Protein AF-A0AAU9LF46-F1 (afdb_monomer_lite)

pLDDT: mean 71.76, std 16.36, range [44.78, 93.88]

Organism: NCBI:txid75947

Secondary structure (DSSP, 8-state):
--HHHHHHHHHHHHHHHHT--------------------SS------------STTSTTSS--TTTS----TTS--EE--TTTSSS---EE-

Structure (mmCIF, N/CA/C/O backbone):
data_AF-A0AAU9LF46-F1
#
_entry.id   AF-A0AAU9LF46-F1
#
loop_
_atom_site.group_PDB
_atom_site.id
_atom_site.type_symbol
_atom_site.label_atom_id
_atom_site.label_alt_id
_atom_site.label_comp_id
_atom_site.label_asym_id
_atom_site.label_entity_id
_atom_site.label_seq_id
_atom_site.pdbx_PDB_ins_code
_atom_site.Cartn_x
_atom_site.Cartn_y
_atom_site.Cartn_z
_atom_site.occupancy
_atom_site.B_iso_or_equiv
_atom_site.auth_seq_id
_atom_site.auth_comp_id
_atom_site.auth_asym_id
_atom_site.auth_atom_id
_atom_site.pdbx_PDB_model_num
ATOM 1 N N . MET A 1 1 ? -45.946 -11.191 44.876 1.00 60.72 1 MET A N 1
ATOM 2 C CA . MET A 1 1 ? -44.684 -10.408 44.875 1.00 60.72 1 MET A CA 1
ATOM 3 C C . MET A 1 1 ? -43.437 -11.215 44.472 1.00 60.72 1 MET A C 1
ATOM 5 O O . MET A 1 1 ? -42.334 -10.789 44.776 1.00 60.72 1 MET A O 1
ATOM 9 N N . LYS A 1 2 ? -43.570 -12.374 43.802 1.00 65.38 2 LYS A N 1
ATOM 10 C CA . LYS A 1 2 ? -42.412 -13.160 43.325 1.00 65.38 2 LYS A CA 1
ATOM 11 C C . LYS A 1 2 ? -42.343 -13.193 41.796 1.00 65.38 2 LYS A C 1
ATOM 13 O O . LYS A 1 2 ? -41.282 -12.985 41.235 1.00 65.38 2 LYS A O 1
ATOM 18 N N . GLN A 1 3 ? -43.482 -13.353 41.118 1.00 72.19 3 GLN A N 1
ATOM 19 C CA . GLN A 1 3 ? -43.523 -13.546 39.664 1.00 72.19 3 GLN A CA 1
ATOM 20 C C . GLN A 1 3 ? -43.334 -12.269 38.838 1.00 72.19 3 GLN A C 1
ATOM 22 O O . GLN A 1 3 ? -42.613 -12.294 37.850 1.00 72.19 3 GLN A O 1
ATOM 27 N N . THR A 1 4 ? -43.910 -11.142 39.264 1.00 77.50 4 THR A N 1
ATOM 28 C CA . THR A 1 4 ? -43.664 -9.840 38.623 1.00 77.50 4 THR A CA 1
ATOM 29 C C . THR A 1 4 ? -42.203 -9.434 38.768 1.00 77.50 4 THR A C 1
ATOM 31 O O . THR A 1 4 ? -41.579 -9.051 37.788 1.00 77.50 4 THR A O 1
ATOM 34 N N . THR A 1 5 ? -41.620 -9.627 39.955 1.00 81.31 5 THR A N 1
ATOM 35 C CA . THR A 1 5 ? -40.189 -9.415 40.204 1.00 81.31 5 THR A CA 1
ATOM 36 C C . THR A 1 5 ? -39.323 -10.305 39.311 1.00 81.31 5 THR A C 1
ATOM 38 O O . THR A 1 5 ? -38.390 -9.804 38.700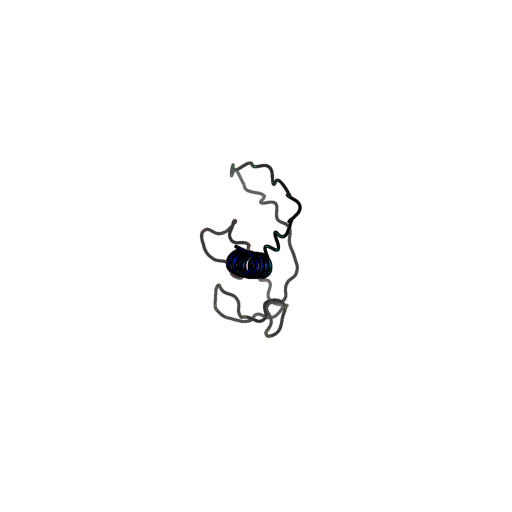 1.00 81.31 5 THR A O 1
ATOM 41 N N . ILE A 1 6 ? -39.658 -11.594 39.159 1.00 83.06 6 ILE A N 1
ATOM 42 C CA . ILE A 1 6 ? -38.958 -12.506 38.235 1.00 83.06 6 ILE A CA 1
ATOM 43 C C . ILE A 1 6 ? -39.053 -12.007 36.789 1.00 83.06 6 ILE A C 1
ATOM 45 O O . ILE A 1 6 ? -38.049 -11.997 36.085 1.00 83.06 6 ILE A O 1
ATOM 49 N N . PHE A 1 7 ? -40.224 -11.545 36.350 1.00 84.69 7 PHE A N 1
ATOM 50 C CA . PHE A 1 7 ? -40.405 -11.024 34.996 1.00 84.69 7 PHE A CA 1
ATOM 51 C C . PHE A 1 7 ? -39.553 -9.771 34.746 1.00 84.69 7 PHE A C 1
ATOM 53 O O . PHE A 1 7 ? -38.886 -9.675 33.718 1.00 84.69 7 PHE A O 1
ATOM 60 N N . PHE A 1 8 ? -39.501 -8.853 35.716 1.00 84.88 8 PHE A N 1
ATOM 61 C CA . PHE A 1 8 ? -38.628 -7.679 35.649 1.00 84.88 8 PHE A CA 1
ATOM 62 C C . PHE A 1 8 ? -37.144 -8.057 35.630 1.00 84.88 8 PHE A C 1
ATOM 64 O O . PHE A 1 8 ? -36.392 -7.479 34.849 1.00 84.88 8 PHE A O 1
ATOM 71 N N . LEU A 1 9 ? -36.725 -9.045 36.427 1.00 83.44 9 LEU A N 1
ATOM 72 C CA . LEU A 1 9 ? -35.344 -9.536 36.435 1.00 83.44 9 LEU A CA 1
ATOM 73 C C . LEU A 1 9 ? -34.950 -10.138 35.078 1.00 83.44 9 LEU A C 1
ATOM 75 O O . LEU A 1 9 ? -33.897 -9.797 34.547 1.00 83.44 9 LEU A O 1
ATOM 79 N N . VAL A 1 10 ? -35.816 -10.964 34.483 1.00 85.06 10 VAL A N 1
ATOM 80 C CA . VAL A 1 10 ? -35.575 -11.581 33.167 1.00 85.06 10 VAL A CA 1
ATOM 81 C C . VAL A 1 10 ? -35.525 -10.524 32.061 1.00 85.06 10 VAL A C 1
ATOM 83 O O . VAL A 1 10 ? -34.617 -10.548 31.229 1.00 85.06 10 VAL A O 1
ATOM 86 N N . LEU A 1 11 ? -36.449 -9.560 32.074 1.00 84.38 11 LEU A N 1
ATOM 87 C CA . LEU A 1 11 ? -36.473 -8.472 31.097 1.00 84.38 11 LEU A CA 1
ATOM 88 C C . LEU A 1 11 ? -35.198 -7.619 31.179 1.00 84.38 11 LEU A C 1
ATOM 90 O O . LEU A 1 11 ? -34.597 -7.303 30.153 1.00 84.38 11 LEU A O 1
ATOM 94 N N . PHE A 1 12 ? -34.743 -7.302 32.394 1.00 83.38 12 PHE A N 1
ATOM 95 C CA . PHE A 1 12 ? -33.521 -6.529 32.610 1.00 83.38 12 PHE A CA 1
ATOM 96 C C . PHE A 1 12 ? -32.273 -7.292 32.132 1.00 83.38 12 PHE A C 1
ATOM 98 O O . PHE A 1 12 ? -31.419 -6.711 31.465 1.00 83.38 12 PHE A O 1
ATOM 105 N N . SER A 1 13 ? -32.190 -8.607 32.372 1.00 80.81 13 SER A N 1
ATOM 106 C CA . SER A 1 13 ? -31.098 -9.449 31.856 1.00 80.81 13 SER A CA 1
ATOM 107 C C . SER A 1 13 ? -31.043 -9.493 30.321 1.00 80.81 13 SER A C 1
ATOM 109 O O . SER A 1 13 ? -29.957 -9.439 29.737 1.00 80.81 13 SER A O 1
ATOM 111 N N . ILE A 1 14 ? -32.198 -9.545 29.651 1.00 80.12 14 ILE A N 1
ATOM 112 C CA . ILE A 1 14 ? -32.285 -9.534 28.180 1.00 80.12 14 ILE A CA 1
ATOM 113 C C . ILE A 1 14 ? -31.845 -8.176 27.617 1.00 80.12 14 ILE A C 1
ATOM 115 O O . ILE A 1 14 ? -31.099 -8.131 26.635 1.00 80.12 14 ILE A O 1
ATOM 119 N N . LEU A 1 15 ? -32.246 -7.070 28.252 1.00 76.88 15 LEU A N 1
ATOM 120 C CA . LEU A 1 15 ? -31.812 -5.725 27.859 1.00 76.88 15 LEU A CA 1
ATOM 121 C C . LEU A 1 15 ? -30.291 -5.558 28.002 1.00 76.88 15 LEU A C 1
ATOM 123 O O . LEU A 1 15 ? -29.652 -5.052 27.082 1.00 76.88 15 LEU A O 1
ATOM 127 N N . ILE A 1 16 ? -29.695 -6.063 29.090 1.00 76.50 16 ILE A N 1
ATOM 128 C CA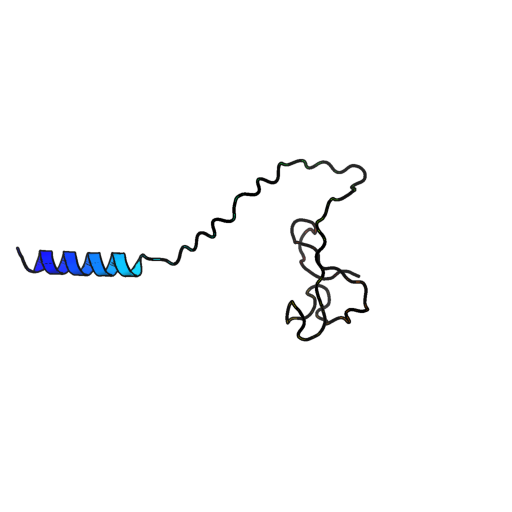 . ILE A 1 16 ? -28.235 -6.035 29.295 1.00 76.50 16 ILE A CA 1
ATOM 129 C C . ILE A 1 16 ? -27.498 -6.868 28.233 1.00 76.50 16 ILE A C 1
ATOM 131 O O . ILE A 1 16 ? -26.441 -6.458 27.758 1.00 76.50 16 ILE A O 1
ATOM 135 N N . THR A 1 17 ? -28.051 -8.015 27.822 1.00 71.00 17 THR A N 1
ATOM 136 C CA . THR A 1 17 ? -27.406 -8.907 26.837 1.00 71.00 17 THR A CA 1
ATOM 137 C C . THR A 1 17 ? -27.372 -8.287 25.434 1.00 71.00 17 THR A C 1
ATOM 139 O O . THR A 1 17 ? -26.373 -8.412 24.732 1.00 71.00 17 THR A O 1
ATOM 142 N N . ASN A 1 18 ? -28.421 -7.557 25.037 1.00 65.25 18 ASN A N 1
ATOM 143 C CA . ASN A 1 18 ? -28.457 -6.826 23.762 1.00 65.25 18 ASN A CA 1
ATOM 144 C C . ASN A 1 18 ? -27.678 -5.496 23.806 1.00 65.25 18 ASN A C 1
ATOM 146 O O . ASN A 1 18 ? -27.297 -4.974 22.762 1.00 65.25 18 ASN A O 1
ATOM 150 N N . ALA A 1 19 ? -27.418 -4.959 25.004 1.00 61.12 19 ALA A N 1
ATOM 151 C CA . ALA A 1 19 ? -26.639 -3.739 25.209 1.00 61.12 19 ALA A CA 1
ATOM 152 C C . ALA A 1 19 ? -25.118 -3.945 25.105 1.00 61.12 19 ALA A C 1
ATOM 154 O O . ALA A 1 19 ? -24.379 -2.962 25.156 1.00 61.12 19 ALA A O 1
ATOM 155 N N . GLN A 1 20 ? -24.626 -5.170 24.866 1.00 61.22 20 GLN A N 1
ATOM 156 C CA . GLN A 1 20 ? -23.277 -5.370 24.318 1.00 61.22 20 GLN A CA 1
ATOM 157 C C . GLN A 1 20 ? -23.262 -4.996 22.829 1.00 61.22 20 GLN A C 1
ATOM 159 O O . GLN A 1 20 ? -22.961 -5.797 21.941 1.00 61.22 20 GLN A O 1
ATOM 164 N N . SER A 1 21 ? -23.590 -3.724 22.586 1.00 56.12 21 SER A N 1
ATOM 165 C CA . SER A 1 21 ? -23.089 -2.936 21.478 1.00 56.12 21 SER A CA 1
ATOM 166 C C . SER A 1 21 ? -21.641 -3.339 21.273 1.00 56.12 21 SER A C 1
ATOM 168 O O . SER A 1 21 ? -20.822 -3.291 22.196 1.00 56.12 21 SER A O 1
ATOM 170 N N . ARG A 1 22 ? -21.316 -3.774 20.059 1.00 56.50 22 ARG A N 1
ATOM 171 C CA . ARG A 1 22 ? -19.932 -3.825 19.620 1.00 56.50 22 ARG A CA 1
ATOM 172 C C . ARG A 1 22 ? -19.427 -2.397 19.465 1.00 56.50 22 ARG A C 1
ATOM 174 O O . ARG A 1 22 ? -19.063 -1.982 18.371 1.00 56.50 22 ARG A O 1
ATOM 181 N N . ASP A 1 23 ? -19.282 -1.706 20.584 1.00 56.84 23 ASP A N 1
ATOM 182 C CA . ASP A 1 23 ? -18.252 -0.709 20.758 1.00 56.84 23 ASP A CA 1
ATOM 183 C C . ASP A 1 23 ? -16.927 -1.469 20.783 1.00 56.84 23 ASP A C 1
ATOM 185 O O . ASP A 1 23 ? -16.259 -1.640 21.802 1.00 56.84 23 ASP A O 1
ATOM 189 N N . LYS A 1 24 ? -16.501 -1.922 19.597 1.00 52.06 24 LYS A N 1
ATOM 190 C CA . LYS A 1 24 ? -15.078 -1.900 19.298 1.00 52.06 24 LYS A CA 1
ATOM 191 C C . LYS A 1 24 ? -14.712 -0.421 19.285 1.00 52.06 24 LYS A C 1
ATOM 193 O O . LYS A 1 24 ? -14.560 0.187 18.230 1.00 52.06 24 LYS A O 1
ATOM 198 N N . ILE A 1 25 ? -14.540 0.145 20.477 1.00 52.78 25 ILE A N 1
ATOM 199 C CA . ILE A 1 25 ? -13.565 1.198 20.677 1.00 52.78 25 ILE A CA 1
ATOM 200 C C . ILE A 1 25 ? -12.266 0.527 20.252 1.00 52.78 25 ILE A C 1
ATOM 202 O O . ILE A 1 25 ? -11.627 -0.201 21.010 1.00 52.78 25 ILE A O 1
ATOM 206 N N . VAL A 1 26 ? -11.935 0.686 18.971 1.00 47.53 26 VAL A N 1
ATOM 207 C CA . VAL A 1 26 ? -10.568 0.587 18.507 1.00 47.53 26 VAL A CA 1
ATOM 208 C C . VAL A 1 26 ? -9.846 1.575 19.403 1.00 47.53 26 VAL A C 1
ATOM 210 O O . VAL A 1 26 ? -9.929 2.786 19.210 1.00 47.53 26 VAL A O 1
ATOM 213 N N . THR A 1 27 ? -9.192 1.063 20.441 1.00 46.25 27 THR A N 1
ATOM 214 C CA . THR A 1 27 ? -8.144 1.777 21.149 1.00 46.25 27 THR A CA 1
ATOM 215 C C . THR A 1 27 ? -7.005 1.916 20.150 1.00 46.25 27 THR A C 1
ATOM 217 O O . THR A 1 27 ? -5.982 1.240 20.215 1.00 46.25 27 THR A O 1
ATOM 220 N N . SER A 1 28 ? -7.215 2.782 19.155 1.00 47.81 28 SER A N 1
ATOM 221 C CA . SER A 1 28 ? -6.148 3.332 18.352 1.00 47.81 28 SER A CA 1
ATOM 222 C C . SER A 1 28 ? -5.285 4.051 19.365 1.00 47.81 28 SER A C 1
ATOM 224 O O . SER A 1 28 ? -5.678 5.079 19.922 1.00 47.81 28 SER A O 1
ATOM 226 N N . LYS A 1 29 ? -4.167 3.406 19.708 1.00 51.03 29 LYS A N 1
ATOM 227 C CA . LYS A 1 29 ? -3.093 3.986 20.497 1.00 51.03 29 LYS A CA 1
ATOM 228 C C . LYS A 1 29 ? -2.887 5.393 19.961 1.00 51.03 29 LYS A C 1
ATOM 230 O O . LYS A 1 29 ? -2.527 5.603 18.807 1.00 51.03 29 LYS A O 1
ATOM 235 N N . GLN A 1 30 ? -3.219 6.341 20.815 1.00 52.91 30 GLN A N 1
ATOM 236 C CA . GLN A 1 30 ? -3.193 7.759 20.556 1.00 52.91 30 GLN A CA 1
ATOM 237 C C . GLN A 1 30 ? -1.795 8.150 20.068 1.00 52.91 30 GLN A C 1
ATOM 239 O O . GLN A 1 30 ? -0.866 8.250 20.864 1.00 52.91 30 GLN A O 1
ATOM 244 N N . HIS A 1 31 ? -1.626 8.395 18.768 1.00 45.22 31 HIS A N 1
ATOM 245 C CA . HIS A 1 31 ? -0.510 9.212 18.312 1.00 45.22 31 HIS A CA 1
ATOM 246 C C . HIS A 1 31 ? -0.996 10.656 18.362 1.00 45.22 31 HIS A C 1
ATOM 248 O O . HIS A 1 31 ? -1.623 11.159 17.430 1.00 45.22 31 HIS A O 1
ATOM 254 N N . VAL A 1 32 ? -0.758 11.314 19.500 1.00 49.94 32 VAL A N 1
ATOM 255 C CA . VAL A 1 32 ? -0.885 12.769 19.616 1.00 49.94 32 VAL A CA 1
ATOM 256 C C . VAL A 1 32 ? 0.056 13.374 18.577 1.00 49.94 32 VAL A C 1
ATOM 258 O O . VAL A 1 32 ? 1.257 13.510 18.809 1.00 49.94 32 VAL A O 1
ATOM 261 N N . LYS A 1 33 ? -0.464 13.717 17.395 1.00 52.69 33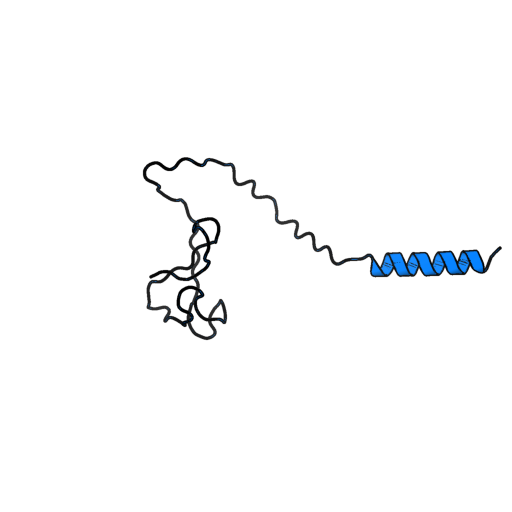 LYS A N 1
ATOM 262 C CA . LYS A 1 33 ? 0.307 14.476 16.416 1.00 52.69 33 LYS A CA 1
ATOM 263 C C . LYS A 1 33 ? 0.291 15.932 16.863 1.00 52.69 33 LYS A C 1
ATOM 265 O O . LYS A 1 33 ? -0.668 16.665 16.631 1.00 52.69 33 LYS A O 1
ATOM 270 N N . LYS A 1 34 ? 1.346 16.312 17.586 1.00 46.03 34 LYS A N 1
ATOM 271 C CA . LYS A 1 34 ? 1.596 17.682 18.041 1.00 46.03 34 LYS A CA 1
ATOM 272 C C . LYS A 1 34 ? 1.537 18.637 16.836 1.00 46.03 34 LYS A C 1
ATOM 274 O O . LYS A 1 34 ? 2.164 18.385 15.809 1.00 46.03 34 LYS A O 1
ATOM 279 N N . ARG A 1 35 ? 0.733 19.697 16.976 1.00 64.25 35 ARG A N 1
ATOM 280 C CA . ARG A 1 35 ? 0.503 20.778 16.000 1.00 64.25 35 ARG A CA 1
ATOM 281 C C . ARG A 1 35 ? 1.803 21.493 15.611 1.00 64.25 35 ARG A C 1
ATOM 283 O O . ARG A 1 35 ? 2.600 21.792 16.490 1.00 64.25 35 ARG A O 1
ATOM 290 N N . SER A 1 36 ? 1.896 21.937 14.360 1.00 48.59 36 SER A N 1
ATOM 291 C CA . SER A 1 36 ? 2.044 23.369 14.063 1.00 48.59 36 SER A CA 1
ATOM 292 C C . SER A 1 36 ? 1.673 23.631 12.603 1.00 48.59 36 SER A C 1
ATOM 294 O O . SER A 1 36 ? 2.246 23.043 11.690 1.00 48.59 36 SER A O 1
ATOM 296 N N . LEU A 1 37 ? 0.657 24.468 12.409 1.00 69.81 37 LEU A N 1
ATOM 297 C CA . LEU A 1 37 ? 0.333 25.105 11.140 1.00 69.81 37 LEU A CA 1
ATOM 298 C C . LEU A 1 37 ? 1.270 26.302 11.028 1.00 69.81 37 LEU A C 1
ATOM 300 O O . LEU A 1 37 ? 1.203 27.148 11.909 1.00 69.81 37 LEU A O 1
ATOM 304 N N . LEU A 1 38 ? 2.115 26.371 10.001 1.00 52.41 38 LEU A N 1
ATOM 305 C CA . LEU A 1 38 ? 2.573 27.628 9.402 1.00 52.41 38 LEU A CA 1
ATOM 306 C C . LEU A 1 38 ? 3.356 27.295 8.139 1.00 52.41 38 LEU A C 1
ATOM 308 O O . LEU A 1 38 ? 4.419 26.681 8.167 1.00 52.41 38 LEU A O 1
ATOM 312 N N . VAL A 1 39 ? 2.732 27.661 7.029 1.00 55.72 39 VAL A N 1
ATOM 313 C CA . VAL A 1 39 ? 3.251 27.480 5.691 1.00 55.72 39 VAL A CA 1
ATOM 314 C C . VAL A 1 39 ? 4.253 28.581 5.394 1.00 55.72 39 VAL A C 1
ATOM 316 O O . VAL A 1 39 ? 3.884 29.750 5.372 1.00 55.72 39 VAL A O 1
ATOM 319 N N . SER A 1 40 ? 5.502 28.210 5.148 1.00 56.88 40 SER A N 1
ATOM 320 C CA . SER A 1 40 ? 6.490 29.091 4.532 1.00 56.88 40 SER A CA 1
ATOM 321 C C . SER A 1 40 ? 7.480 28.202 3.782 1.00 56.88 40 SER A C 1
ATOM 323 O O . SER A 1 40 ? 8.347 27.582 4.389 1.00 56.88 40 SER A O 1
ATOM 325 N N . GLY A 1 41 ? 7.248 28.030 2.473 1.00 57.88 41 GLY A N 1
ATOM 326 C CA . GLY A 1 41 ? 8.003 27.114 1.603 1.00 57.88 41 GLY A CA 1
ATOM 327 C C . GLY A 1 41 ? 7.869 25.640 2.014 1.00 57.88 41 GLY A C 1
ATOM 328 O O . GLY A 1 41 ? 8.797 25.051 2.554 1.00 57.88 41 GLY A O 1
ATOM 329 N N . ASN A 1 42 ? 6.692 25.035 1.833 1.00 53.75 42 ASN A N 1
ATOM 330 C CA . ASN A 1 42 ? 6.323 23.834 2.596 1.00 53.75 42 ASN A CA 1
ATOM 331 C C . ASN A 1 42 ? 6.980 22.547 2.109 1.00 53.75 42 ASN A C 1
ATOM 333 O O . ASN A 1 42 ? 6.391 21.779 1.342 1.00 53.75 42 ASN A O 1
ATOM 337 N N . ILE A 1 43 ? 8.141 22.231 2.671 1.00 62.00 43 ILE A N 1
ATOM 338 C CA . ILE A 1 43 ? 8.592 20.845 2.768 1.00 62.00 43 ILE A CA 1
ATOM 339 C C . ILE A 1 43 ? 7.559 20.111 3.624 1.00 62.00 43 ILE A C 1
ATOM 341 O O . ILE A 1 43 ? 7.511 20.236 4.848 1.00 62.00 43 ILE A O 1
ATOM 345 N N . THR A 1 44 ? 6.660 19.39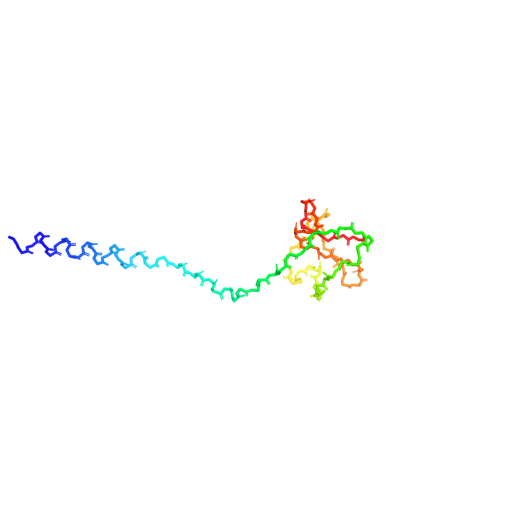2 2.959 1.00 68.62 44 THR A N 1
ATOM 346 C CA . THR A 1 44 ? 5.533 18.763 3.635 1.00 68.62 44 THR A CA 1
ATOM 347 C C . THR A 1 44 ? 5.916 17.341 3.985 1.00 68.62 44 THR A C 1
ATOM 349 O O . THR A 1 44 ? 5.909 16.453 3.137 1.00 68.62 44 THR A O 1
ATOM 352 N N . GLN A 1 45 ? 6.232 17.110 5.254 1.00 75.06 45 GLN A N 1
ATOM 353 C CA . GLN A 1 45 ? 6.612 15.780 5.702 1.00 75.06 45 GLN A CA 1
ATOM 354 C C . GLN A 1 45 ? 5.419 14.820 5.553 1.00 75.06 45 GLN A C 1
ATOM 356 O O . GLN A 1 45 ? 4.303 15.058 6.044 1.00 75.06 45 GLN A O 1
ATOM 361 N N . ALA A 1 46 ? 5.635 13.744 4.808 1.00 75.50 46 ALA A N 1
ATOM 362 C CA . ALA A 1 46 ? 4.634 12.735 4.514 1.00 75.50 46 ALA A CA 1
ATOM 363 C C . ALA A 1 46 ? 5.229 11.351 4.736 1.00 75.50 46 ALA A C 1
ATOM 365 O O . ALA A 1 46 ? 6.427 11.144 4.561 1.00 75.50 46 ALA A O 1
ATOM 366 N N . GLN A 1 47 ? 4.372 10.415 5.126 1.00 82.19 47 GLN A N 1
ATOM 367 C CA . GLN A 1 47 ? 4.711 9.008 5.068 1.00 82.19 47 GLN A CA 1
ATOM 368 C C . GLN A 1 47 ? 4.149 8.477 3.754 1.00 82.19 47 GLN A C 1
ATOM 370 O O . GLN A 1 47 ? 2.956 8.647 3.495 1.00 82.19 47 GLN A O 1
ATOM 375 N N . MET A 1 48 ? 5.017 7.910 2.921 1.00 84.62 48 MET A N 1
ATOM 376 C CA . MET A 1 48 ? 4.628 7.322 1.646 1.00 84.62 48 MET A CA 1
ATOM 377 C C . MET A 1 48 ? 4.447 5.819 1.822 1.00 84.62 48 MET A C 1
ATOM 379 O O . MET A 1 48 ? 5.266 5.154 2.457 1.00 84.62 48 MET A O 1
ATOM 383 N N . THR A 1 49 ? 3.372 5.300 1.250 1.00 85.00 49 THR A N 1
ATOM 384 C CA . THR A 1 49 ? 3.081 3.871 1.165 1.00 85.00 49 THR A CA 1
ATOM 385 C C . THR A 1 49 ? 2.900 3.499 -0.297 1.00 85.00 49 THR A C 1
ATOM 387 O O . THR A 1 49 ? 2.471 4.329 -1.096 1.00 85.00 49 THR A O 1
ATOM 390 N N . ILE A 1 50 ? 3.242 2.262 -0.644 1.00 89.25 50 ILE A N 1
ATOM 391 C CA . ILE A 1 50 ? 3.067 1.738 -2.000 1.00 89.25 50 ILE A CA 1
ATOM 392 C C . ILE A 1 50 ? 1.652 1.174 -2.115 1.00 89.25 50 ILE A C 1
ATOM 394 O O . ILE A 1 50 ? 1.175 0.511 -1.194 1.00 89.25 50 ILE A O 1
ATOM 398 N N . SER A 1 51 ? 0.975 1.467 -3.222 1.00 85.00 51 SER A N 1
ATOM 399 C CA . SER A 1 51 ? -0.374 0.976 -3.502 1.00 85.00 51 SER A CA 1
ATOM 400 C C . SER A 1 51 ? -0.530 0.700 -4.991 1.00 85.00 51 SER A C 1
ATOM 402 O O . SER A 1 51 ? 0.011 1.441 -5.813 1.00 85.00 51 SER A O 1
ATOM 404 N N . SER A 1 52 ? -1.269 -0.352 -5.329 1.00 89.75 52 SER A N 1
ATOM 405 C CA . SER A 1 52 ? -1.620 -0.694 -6.703 1.00 89.75 52 SER A CA 1
ATOM 406 C C . SER A 1 52 ? -2.996 -0.149 -7.082 1.00 89.75 52 SER A C 1
ATOM 408 O O . SER A 1 52 ? -3.985 -0.393 -6.388 1.00 89.75 52 SER A O 1
ATOM 410 N N . PHE A 1 53 ? -3.052 0.551 -8.218 1.00 92.25 53 PHE A N 1
ATOM 411 C CA . PHE A 1 53 ? -4.268 1.162 -8.776 1.00 92.25 53 PHE A CA 1
ATOM 412 C C . PHE A 1 53 ? -4.834 0.388 -9.974 1.00 92.25 53 PHE A C 1
ATOM 414 O O . PHE A 1 53 ? -5.735 0.863 -10.674 1.00 92.25 53 PHE A O 1
ATOM 421 N N . GLU A 1 54 ? -4.320 -0.817 -10.211 1.00 93.88 54 GLU A N 1
ATOM 422 C CA . GLU A 1 54 ? -4.806 -1.699 -11.260 1.00 93.88 54 GLU A CA 1
ATOM 423 C C . GLU A 1 54 ? -6.144 -2.333 -10.877 1.00 93.88 54 GLU A C 1
ATOM 425 O O . GLU A 1 54 ? -6.565 -2.376 -9.715 1.00 93.88 54 GLU A O 1
ATOM 430 N N . LYS A 1 55 ? -6.846 -2.862 -11.879 1.00 91.69 55 LYS A N 1
ATOM 431 C CA . LYS A 1 55 ? -8.113 -3.544 -11.642 1.00 91.69 55 LYS A CA 1
ATOM 432 C C . LYS A 1 55 ? -7.882 -4.816 -10.825 1.00 91.69 55 LYS A C 1
ATOM 434 O O . LYS A 1 55 ? -7.183 -5.718 -11.269 1.00 91.69 55 LYS A O 1
ATOM 439 N N . GLY A 1 56 ? -8.523 -4.896 -9.659 1.00 88.56 56 GLY A N 1
ATOM 440 C CA . GLY A 1 56 ? -8.319 -5.992 -8.706 1.00 88.56 56 GLY A CA 1
ATOM 441 C C . GLY A 1 56 ? -7.102 -5.815 -7.789 1.00 88.56 56 GLY A C 1
ATOM 442 O O . GLY A 1 56 ? -6.799 -6.737 -7.039 1.00 88.56 56 GLY A O 1
ATOM 443 N N . GLY A 1 57 ? -6.435 -4.655 -7.837 1.00 86.31 57 GLY A N 1
ATOM 444 C CA . GLY A 1 57 ? -5.399 -4.254 -6.884 1.00 86.31 57 GLY A CA 1
ATOM 445 C C . GLY A 1 57 ? -5.964 -3.832 -5.522 1.00 86.31 57 GLY A C 1
ATOM 446 O O . GLY A 1 57 ? -7.124 -4.097 -5.198 1.00 86.31 57 GLY A O 1
ATOM 447 N N . ASP A 1 58 ? -5.148 -3.137 -4.728 1.00 85.50 58 ASP A N 1
ATOM 448 C CA . ASP A 1 58 ? -5.358 -2.946 -3.283 1.00 85.50 58 ASP A CA 1
ATOM 449 C C . ASP A 1 58 ? -6.693 -2.289 -2.909 1.00 85.50 58 ASP A C 1
ATOM 451 O O . ASP A 1 58 ? -7.332 -2.668 -1.927 1.00 85.50 58 ASP A O 1
ATOM 455 N N . SER A 1 59 ? -7.130 -1.293 -3.682 1.00 78.56 59 SER A N 1
ATOM 456 C CA . SER A 1 59 ? -8.374 -0.559 -3.420 1.00 78.56 59 SER A CA 1
ATOM 457 C C . SER A 1 59 ? -9.615 -1.235 -4.015 1.00 78.56 59 SER A C 1
ATOM 459 O O . SER A 1 59 ? -10.741 -0.864 -3.676 1.00 78.56 59 SER A O 1
ATOM 461 N N . GLY A 1 60 ? -9.442 -2.193 -4.934 1.00 83.25 60 GLY A N 1
ATOM 462 C CA . GLY A 1 60 ? -10.515 -2.904 -5.640 1.00 83.25 60 GLY A CA 1
ATOM 463 C C . GLY A 1 60 ? -11.418 -2.039 -6.538 1.00 83.25 60 GLY A C 1
ATOM 464 O O . GLY A 1 60 ? -12.252 -2.577 -7.271 1.00 83.25 60 GLY A O 1
ATOM 465 N N . ARG A 1 61 ? -11.271 -0.709 -6.532 1.00 88.50 61 ARG A N 1
ATOM 466 C CA . ARG A 1 61 ? -12.133 0.262 -7.228 1.00 88.50 61 ARG A CA 1
ATOM 467 C C . ARG A 1 61 ? -11.304 1.292 -8.011 1.00 88.50 61 ARG A C 1
ATOM 469 O O . ARG A 1 61 ? -10.141 1.493 -7.664 1.00 88.50 61 ARG A O 1
ATOM 476 N N . PRO A 1 62 ? -11.882 1.919 -9.054 1.00 90.69 62 PRO A N 1
ATOM 477 C CA . PRO A 1 62 ? -11.188 2.938 -9.837 1.00 90.69 62 PRO A CA 1
ATOM 478 C C . PRO A 1 62 ? -10.825 4.167 -8.992 1.00 90.69 62 PRO A C 1
ATOM 480 O O . PRO A 1 62 ? -11.479 4.432 -7.984 1.00 90.69 62 PRO A O 1
ATOM 483 N N . SER A 1 63 ? -9.825 4.929 -9.431 1.00 90.31 63 SER A N 1
ATOM 484 C CA . SER A 1 63 ? -9.394 6.183 -8.816 1.00 90.31 63 SER A CA 1
ATOM 485 C C . SER A 1 63 ? -10.530 7.198 -8.749 1.00 90.31 63 SER A C 1
ATOM 487 O O . SER A 1 63 ? -11.186 7.479 -9.745 1.00 90.31 63 SER A O 1
ATOM 489 N N . ASP A 1 64 ? -10.724 7.814 -7.589 1.00 85.94 64 ASP A N 1
ATOM 490 C CA . ASP A 1 64 ? -11.831 8.753 -7.363 1.00 85.94 64 ASP A CA 1
ATOM 491 C C . ASP A 1 64 ? -11.725 10.055 -8.187 1.00 85.94 64 ASP A C 1
ATOM 493 O O . ASP A 1 64 ? -12.743 10.685 -8.463 1.00 85.94 64 ASP A O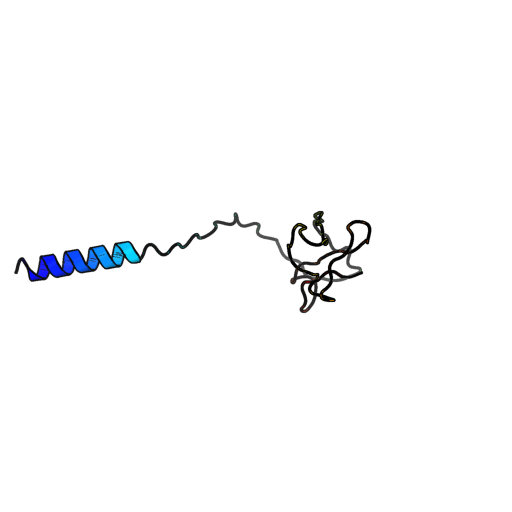 1
ATOM 497 N N . CYS A 1 65 ? -10.519 10.469 -8.599 1.00 85.50 65 CYS A N 1
ATOM 498 C CA . CYS A 1 65 ? -10.329 11.717 -9.349 1.00 85.50 65 CYS A CA 1
ATOM 499 C C . CYS A 1 65 ? -10.841 11.648 -10.795 1.00 85.50 65 CYS A C 1
ATOM 501 O O . CYS A 1 65 ? -11.362 12.643 -11.295 1.00 85.50 65 CYS A O 1
ATOM 503 N N . ASP A 1 66 ? -10.684 10.510 -11.475 1.00 90.19 66 ASP A N 1
ATOM 504 C CA . ASP A 1 66 ? -11.032 10.359 -12.896 1.00 90.19 66 ASP A CA 1
ATOM 505 C C . ASP A 1 66 ? -11.884 9.114 -13.206 1.00 90.19 66 ASP A C 1
ATOM 507 O O . ASP A 1 66 ? -12.293 8.900 -14.351 1.00 90.19 66 ASP A O 1
ATOM 511 N N . GLY A 1 67 ? -12.182 8.309 -12.186 1.00 90.88 67 GLY A N 1
ATOM 512 C CA . GLY A 1 67 ? -13.008 7.113 -12.270 1.00 90.88 67 GLY A CA 1
ATOM 513 C C . GLY A 1 67 ? -12.348 5.937 -12.989 1.00 90.88 67 GLY A C 1
ATOM 514 O O . GLY A 1 67 ? -13.076 5.052 -13.452 1.00 90.88 67 GLY A O 1
ATOM 515 N N . LYS A 1 68 ? -11.013 5.895 -13.122 1.00 93.00 68 LYS A N 1
ATOM 516 C CA . LYS A 1 68 ? -10.310 4.869 -13.917 1.00 93.00 68 LYS A CA 1
ATOM 517 C C . LYS A 1 68 ? -9.328 4.026 -13.108 1.00 93.00 68 LYS A C 1
ATOM 519 O O . LYS A 1 68 ? -8.911 4.380 -12.013 1.00 93.00 68 LYS A O 1
ATOM 524 N N . TYR A 1 69 ? -8.996 2.857 -13.655 1.00 93.38 69 TYR A N 1
ATOM 525 C CA . TYR A 1 69 ? -7.884 2.042 -13.168 1.00 93.38 69 TYR A CA 1
ATOM 526 C C . TYR A 1 69 ? -6.615 2.421 -13.921 1.00 93.38 69 TYR A C 1
ATOM 528 O O . TYR A 1 69 ? -6.674 2.708 -15.120 1.00 93.38 69 TYR A O 1
ATOM 536 N N . HIS A 1 70 ? -5.482 2.357 -13.232 1.00 91.94 70 HIS A N 1
ATOM 537 C CA . HIS A 1 70 ? -4.189 2.755 -13.775 1.00 91.94 70 HIS A CA 1
ATOM 538 C C . HIS A 1 70 ? -3.170 1.642 -13.606 1.00 91.94 70 HIS A C 1
ATOM 540 O O . HIS A 1 70 ? -3.170 0.944 -12.596 1.00 91.94 70 HIS A O 1
ATOM 546 N N . SER A 1 71 ? -2.305 1.491 -14.609 1.00 93.19 71 SER A N 1
ATOM 547 C CA . SER A 1 71 ? -1.177 0.560 -14.552 1.00 93.19 71 SER A CA 1
ATOM 548 C C . SER A 1 71 ? -0.223 0.956 -13.431 1.00 93.19 71 SER A C 1
ATOM 550 O O . SER A 1 71 ? 0.040 2.143 -13.238 1.00 93.19 71 SER A O 1
ATOM 552 N N . ASN A 1 72 ? 0.391 -0.023 -12.771 1.00 90.94 72 ASN A N 1
ATOM 553 C CA . ASN A 1 72 ? 1.425 0.239 -11.764 1.00 90.94 72 ASN A CA 1
ATOM 554 C C . ASN A 1 72 ? 2.694 0.873 -12.359 1.00 90.94 72 ASN A C 1
ATOM 556 O O . ASN A 1 72 ? 3.534 1.394 -11.629 1.00 90.94 72 ASN A O 1
ATOM 560 N N . SER A 1 73 ? 2.847 0.830 -13.684 1.00 92.44 73 SER A N 1
ATOM 561 C CA . SER A 1 73 ? 3.908 1.555 -14.385 1.00 92.44 73 SER A CA 1
ATOM 562 C C . SER A 1 73 ? 3.620 3.054 -14.535 1.00 92.44 73 SER A C 1
ATOM 564 O O . SER A 1 73 ? 4.522 3.805 -14.900 1.00 92.44 73 SER A O 1
ATOM 566 N N . GLU A 1 74 ? 2.377 3.498 -14.324 1.00 89.56 74 GLU A N 1
ATOM 567 C CA . GLU A 1 74 ? 2.021 4.916 -14.330 1.00 89.56 74 GLU A CA 1
ATOM 568 C C . GLU A 1 74 ? 2.336 5.532 -12.959 1.00 89.56 74 GLU A C 1
ATOM 570 O O . GLU A 1 74 ? 1.934 5.018 -11.917 1.00 89.56 74 GLU A O 1
ATOM 575 N N . LEU A 1 75 ? 3.075 6.642 -12.951 1.00 90.69 75 LEU A N 1
ATOM 576 C CA . LEU A 1 75 ? 3.497 7.306 -11.718 1.00 90.69 75 LEU A CA 1
ATOM 577 C C . LEU A 1 75 ? 2.375 8.201 -11.187 1.00 90.69 75 LEU A C 1
ATOM 579 O O . LEU A 1 75 ? 2.353 9.396 -11.461 1.00 90.69 75 LEU A O 1
ATOM 583 N N . ILE A 1 76 ? 1.451 7.614 -10.432 1.00 89.56 76 ILE A N 1
ATOM 584 C CA . ILE A 1 76 ? 0.351 8.332 -9.776 1.00 89.56 76 ILE A CA 1
ATOM 585 C C . ILE A 1 76 ? 0.340 8.078 -8.270 1.00 89.56 76 ILE A C 1
ATOM 587 O O . ILE A 1 76 ? 0.832 7.054 -7.789 1.00 89.56 76 ILE A O 1
ATOM 591 N N . VAL A 1 77 ? -0.240 9.011 -7.512 1.00 87.56 77 VAL A N 1
ATOM 592 C CA . VAL A 1 77 ? -0.312 8.920 -6.046 1.00 87.56 77 VAL A CA 1
ATOM 593 C C . VAL A 1 77 ? -1.689 9.297 -5.522 1.00 87.56 77 VAL A C 1
ATOM 595 O O . VAL A 1 77 ? -2.302 10.246 -6.002 1.00 87.56 77 VAL A O 1
ATOM 598 N N . ALA A 1 78 ? -2.146 8.603 -4.478 1.00 86.25 78 ALA A N 1
ATOM 599 C CA . ALA A 1 78 ? -3.335 8.982 -3.722 1.00 86.25 78 ALA A CA 1
ATOM 600 C C . ALA A 1 78 ? -2.948 9.756 -2.455 1.00 86.25 78 ALA A C 1
ATOM 602 O O . ALA A 1 78 ? -2.033 9.375 -1.721 1.00 86.25 78 ALA A O 1
ATOM 603 N N . LEU A 1 79 ? -3.666 10.845 -2.180 1.00 85.12 79 LEU A N 1
ATOM 604 C CA . LEU A 1 79 ? -3.419 11.710 -1.027 1.00 85.12 79 LEU A CA 1
ATOM 605 C C . LEU A 1 79 ? -4.545 11.595 0.005 1.00 85.12 79 LEU A C 1
ATOM 607 O O . LEU A 1 79 ? -5.715 11.424 -0.326 1.00 85.12 79 LEU A O 1
ATOM 611 N N . SER A 1 80 ? -4.191 11.717 1.286 1.00 75.88 80 SER A N 1
ATOM 612 C CA . SER A 1 80 ? -5.175 11.721 2.373 1.00 75.88 80 SER A CA 1
ATOM 613 C C . SER A 1 80 ? -5.879 13.078 2.499 1.00 75.88 80 SER A C 1
ATOM 615 O O . SER A 1 80 ? -5.269 14.140 2.352 1.00 75.88 80 SER A O 1
ATOM 617 N N . SER A 1 81 ? -7.167 13.040 2.842 1.00 64.38 81 SER A N 1
ATOM 618 C CA . SER A 1 81 ? -8.126 14.160 2.837 1.00 64.38 81 SER A CA 1
ATOM 619 C C . SER A 1 81 ? -7.778 15.367 3.720 1.00 64.38 81 SER A C 1
ATOM 621 O O . SER A 1 81 ? -8.361 16.428 3.557 1.00 64.38 81 SER A O 1
ATOM 623 N N . SER A 1 82 ? -6.809 15.257 4.633 1.00 55.72 82 SER A N 1
ATOM 624 C CA . SER A 1 82 ? -6.331 16.400 5.436 1.00 55.72 82 SER A CA 1
ATOM 625 C C . SER A 1 82 ? -5.372 17.335 4.686 1.00 55.72 82 SER A C 1
ATOM 627 O O . SER A 1 82 ? -5.018 18.393 5.205 1.00 55.72 82 SER A O 1
ATOM 629 N N . ARG A 1 83 ? -4.921 16.939 3.488 1.00 56.38 83 ARG A N 1
ATOM 630 C CA . ARG A 1 83 ? -3.925 17.664 2.686 1.00 56.38 83 ARG A CA 1
ATOM 631 C C . ARG A 1 83 ? -4.510 18.296 1.419 1.00 56.38 83 ARG A C 1
ATOM 633 O O . ARG A 1 83 ? -3.936 19.253 0.915 1.00 56.38 83 ARG A O 1
ATOM 640 N N . LEU A 1 84 ? -5.652 17.796 0.946 1.00 50.59 84 LEU A N 1
ATOM 641 C CA . LEU A 1 84 ? -6.447 18.393 -0.125 1.00 50.59 84 LEU A CA 1
ATOM 642 C C . LEU A 1 84 ? -7.715 18.972 0.492 1.00 50.59 84 LEU A C 1
ATOM 644 O O . LEU A 1 84 ? -8.455 18.246 1.151 1.00 50.59 84 LEU A O 1
ATOM 648 N N . GLY A 1 85 ? -8.003 20.252 0.258 1.00 44.78 85 GLY A N 1
ATOM 649 C CA . GLY A 1 85 ? -9.375 20.731 0.412 1.00 44.78 85 GLY A CA 1
ATOM 650 C C . GLY A 1 85 ? -10.269 19.885 -0.497 1.00 44.78 85 GLY A C 1
ATOM 651 O O . GLY A 1 85 ? -10.162 20.004 -1.707 1.00 44.78 85 GLY A O 1
ATOM 652 N N . SER A 1 86 ? -11.055 18.983 0.098 1.00 47.00 86 SER A N 1
ATOM 653 C CA . SER A 1 86 ? -11.999 18.051 -0.536 1.00 47.00 86 SER A CA 1
ATOM 654 C C . SER A 1 86 ? -11.554 17.426 -1.866 1.00 47.00 86 SER A C 1
ATOM 656 O O . SER A 1 86 ? -11.845 17.959 -2.928 1.00 47.00 86 SER A O 1
ATOM 658 N N . THR A 1 87 ? -10.910 16.256 -1.807 1.00 45.31 87 THR A N 1
ATOM 659 C CA . THR A 1 87 ? -11.160 15.051 -2.643 1.00 45.31 87 THR A CA 1
ATOM 660 C C . THR A 1 87 ? -10.048 14.035 -2.371 1.00 45.31 87 THR A C 1
ATOM 662 O O . THR A 1 87 ? -8.865 14.334 -2.506 1.00 45.31 87 THR A O 1
ATOM 665 N N . SER A 1 88 ? -10.410 12.838 -1.910 1.00 51.19 88 SER A N 1
ATOM 666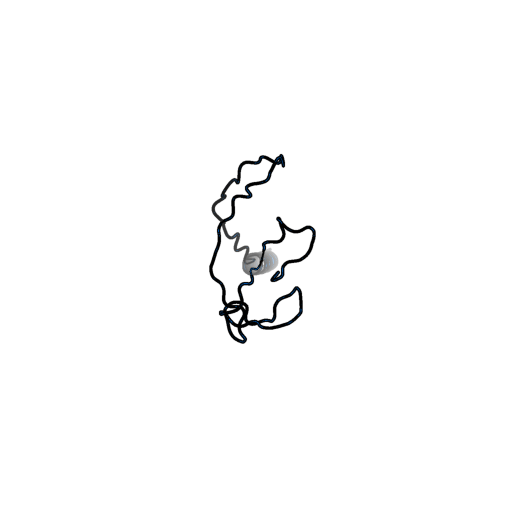 C CA . SER A 1 88 ? -9.511 11.684 -1.941 1.00 51.19 88 SER A CA 1
ATOM 667 C C . SER A 1 88 ? -9.489 11.186 -3.373 1.00 51.19 88 SER A C 1
ATOM 669 O O . SER A 1 88 ? -10.543 10.854 -3.888 1.00 51.19 88 SER A O 1
ATOM 671 N N . GLY A 1 89 ? -8.335 11.153 -4.022 1.00 54.56 89 GLY A N 1
ATOM 672 C CA . GLY A 1 89 ? -8.200 10.544 -5.337 1.00 54.56 89 GLY A CA 1
ATOM 673 C C . GLY A 1 89 ? -6.771 10.639 -5.852 1.00 54.56 89 GLY A C 1
ATOM 674 O O . GLY A 1 89 ? -5.934 11.327 -5.259 1.00 54.56 89 GLY A O 1
ATOM 675 N N . ALA A 1 90 ? -6.480 9.842 -6.881 1.00 53.91 90 ALA A N 1
ATOM 676 C CA . ALA A 1 90 ? -5.150 9.750 -7.451 1.00 53.91 90 ALA A CA 1
ATOM 677 C C . ALA A 1 90 ? -4.905 10.912 -8.420 1.00 53.91 90 ALA A C 1
ATOM 679 O O . ALA A 1 90 ? -5.641 11.076 -9.392 1.00 53.91 90 ALA A O 1
ATOM 680 N N . SER A 1 91 ? -3.870 11.701 -8.138 1.00 54.22 91 SER A N 1
ATOM 681 C CA . SER A 1 91 ? -3.437 12.808 -8.991 1.00 54.22 91 SER A CA 1
ATOM 682 C C . SER A 1 91 ? -2.191 12.407 -9.773 1.00 54.22 91 SER A C 1
ATOM 684 O O . SER A 1 91 ? -1.326 11.696 -9.250 1.00 54.22 91 SER A O 1
ATOM 686 N N . LYS A 1 92 ? -2.139 12.860 -11.026 1.00 53.09 92 LYS A N 1
ATOM 687 C CA . LYS A 1 92 ? -1.041 12.645 -11.969 1.00 53.09 92 LYS A CA 1
ATOM 688 C C . LYS A 1 92 ? 0.042 13.708 -11.829 1.00 53.09 92 LYS A C 1
ATOM 690 O O . LYS A 1 92 ? -0.326 14.874 -11.561 1.00 53.09 92 LYS A O 1
#

Radius of gyration: 24.81 Å; chains: 1; bounding box: 53×43×59 Å

InterPro domains:
  IPR039271 Kiwellin-like [PF24300] (39-90)
  IPR039271 Kiwellin-like [PTHR33191] (34-82)

Foldseek 3Di:
DPVVVVVVVVVVVVVVVVVPPPPPPVPPPDPPPDDDDDDDPDPDDDDDDDWAQACVTDVNFHWFVPRHGDGSVDDWDWDDCVVDVDDTGIDD

Sequence (92 aa):
MKQTTIFFLVLFSILITNAQSRDKIVTSKQHVKKRSLLVSGNITQAQMTISSFEKGGDSGRPSDCDGKYHSNSELIVALSSSRLGSTSGASK